Protein AF-A0A9E2GJM7-F1 (afdb_monomer)

Foldseek 3Di:
DVVVVVVVVCVVVVVVPDDDAAEAEPCVPPPPVVVVVVVCVVVVHQYAYPVDCVSCPVVVVVVCVVVVVVVVVPPDPPDDPPDPPDDD

Mean predicted aligned error: 11.93 Å

Solvent-accessible surface area (backbone atoms only — not comparable to full-atom values): 5709 Å² total; per-residue (Å²): 115,70,67,63,54,51,52,51,51,37,52,76,68,71,50,71,88,51,95,79,83,49,68,45,71,52,45,83,78,48,84,58,58,68,60,50,52,53,49,24,63,76,64,68,30,47,66,24,25,90,90,39,74,87,41,42,59,71,53,49,58,52,48,48,58,57,51,59,64,58,60,77,78,75,78,87,80,86,85,85,81,88,82,84,88,83,81,134

Secondary structure (DSSP, 8-state):
-HHHHHHHHHHHTT-TTS---EEEE-GGG---HHHHHHHHHHHTEEEE-TT-GGG-HHHHHHHHHHHHTTGGGS-SSSSSSSSSS---

Structure (mmCIF, N/CA/C/O backbone):
data_AF-A0A9E2GJM7-F1
#
_entry.id   AF-A0A9E2GJM7-F1
#
loop_
_atom_site.group_PDB
_atom_site.id
_atom_site.type_symbol
_atom_site.label_atom_id
_atom_site.label_alt_id
_atom_site.label_comp_id
_atom_site.label_asym_id
_atom_site.label_entity_id
_atom_site.label_seq_id
_atom_site.pdbx_PDB_ins_code
_atom_site.Cartn_x
_atom_site.Cartn_y
_atom_site.Cartn_z
_atom_site.occupancy
_atom_site.B_iso_or_equiv
_atom_site.auth_seq_id
_atom_site.auth_comp_id
_atom_site.auth_asym_id
_atom_site.auth_atom_id
_atom_site.pdbx_PDB_model_num
ATOM 1 N N . ALA A 1 1 ? 0.797 -4.806 15.514 1.00 60.16 1 ALA A N 1
ATOM 2 C CA . ALA A 1 1 ? 1.404 -3.798 16.410 1.00 60.16 1 ALA A CA 1
ATOM 3 C C . ALA A 1 1 ? 1.711 -2.485 15.682 1.00 60.16 1 ALA A C 1
ATOM 5 O O . ALA A 1 1 ? 1.179 -1.466 16.088 1.00 60.16 1 ALA A O 1
ATOM 6 N N . GLN A 1 2 ? 2.501 -2.484 14.598 1.00 69.00 2 GLN A N 1
ATOM 7 C CA . GLN A 1 2 ? 2.952 -1.232 13.964 1.00 69.00 2 GLN A CA 1
ATOM 8 C C . GLN A 1 2 ? 1.831 -0.421 13.282 1.00 69.00 2 GLN A C 1
ATOM 10 O O . GLN A 1 2 ? 1.779 0.787 13.464 1.00 69.00 2 GLN A O 1
ATOM 15 N N . ILE A 1 3 ? 0.894 -1.070 12.576 1.00 72.75 3 ILE A N 1
ATOM 16 C CA . ILE A 1 3 ? -0.224 -0.379 11.895 1.00 72.75 3 ILE A CA 1
ATOM 17 C C . ILE A 1 3 ? -1.110 0.381 12.899 1.00 72.75 3 ILE A C 1
ATOM 19 O O . ILE A 1 3 ? -1.332 1.574 12.736 1.00 72.75 3 ILE A O 1
ATOM 23 N N . ALA A 1 4 ? -1.525 -0.278 13.984 1.00 72.38 4 ALA A N 1
ATOM 24 C CA . ALA A 1 4 ? -2.376 0.329 15.011 1.00 72.38 4 ALA A CA 1
ATOM 25 C C . ALA A 1 4 ? -1.690 1.488 15.761 1.00 72.38 4 ALA A C 1
ATOM 27 O O . ALA A 1 4 ? -2.343 2.451 16.150 1.00 72.38 4 ALA A O 1
ATOM 28 N N . ALA A 1 5 ? -0.367 1.418 15.952 1.00 77.75 5 ALA A N 1
ATOM 29 C CA . ALA A 1 5 ? 0.390 2.519 16.545 1.00 77.75 5 ALA A CA 1
ATOM 30 C C . ALA A 1 5 ? 0.399 3.756 15.631 1.00 77.75 5 ALA A C 1
ATOM 32 O O . ALA A 1 5 ? 0.231 4.871 16.112 1.00 77.75 5 ALA A O 1
ATOM 33 N N . VAL A 1 6 ? 0.542 3.556 14.316 1.00 75.06 6 VAL A N 1
ATOM 34 C CA . VAL A 1 6 ? 0.484 4.643 13.327 1.00 75.06 6 VAL A CA 1
ATOM 35 C C . VAL A 1 6 ? -0.918 5.247 13.264 1.00 75.06 6 VAL A C 1
ATOM 37 O O . VAL A 1 6 ? -1.048 6.464 13.296 1.00 75.06 6 VAL A O 1
ATOM 40 N N . GLU A 1 7 ? -1.964 4.420 13.238 1.00 76.69 7 GLU A N 1
ATOM 41 C CA . GLU A 1 7 ? -3.355 4.895 13.241 1.00 76.69 7 GLU A CA 1
ATOM 42 C C . GLU A 1 7 ? -3.671 5.732 14.487 1.00 76.69 7 GLU A C 1
ATOM 44 O O . GLU A 1 7 ? -4.304 6.779 14.375 1.00 76.69 7 GLU A O 1
ATOM 49 N N . LYS A 1 8 ? -3.159 5.336 15.659 1.00 76.62 8 LYS A N 1
ATOM 50 C CA . LYS A 1 8 ? -3.299 6.115 16.895 1.00 76.62 8 LYS A CA 1
ATOM 51 C C . LYS A 1 8 ? -2.610 7.482 16.807 1.00 76.62 8 LYS A C 1
ATOM 53 O O . LYS A 1 8 ? -3.204 8.478 17.195 1.00 76.62 8 LYS A O 1
ATOM 58 N N . ILE A 1 9 ? -1.394 7.547 16.264 1.00 77.94 9 ILE A N 1
ATOM 59 C CA . ILE A 1 9 ? -0.672 8.820 16.089 1.00 77.94 9 ILE A CA 1
ATOM 60 C C . ILE A 1 9 ? -1.406 9.723 15.089 1.00 77.94 9 ILE A C 1
ATOM 62 O O . ILE A 1 9 ? -1.561 10.915 15.327 1.00 77.94 9 ILE A O 1
ATOM 66 N N . LEU A 1 10 ? -1.898 9.165 13.979 1.00 73.06 10 LEU A N 1
ATOM 67 C CA . LEU A 1 10 ? -2.688 9.920 13.001 1.00 73.06 10 LEU A CA 1
ATOM 68 C C . LEU A 1 10 ? -3.995 10.456 13.607 1.00 73.06 10 LEU A C 1
ATOM 70 O O . LEU A 1 10 ? -4.423 11.551 13.243 1.00 73.06 10 LEU A O 1
ATOM 74 N N . ALA A 1 11 ? -4.592 9.713 14.545 1.00 73.31 11 ALA A N 1
ATOM 75 C CA . ALA A 1 11 ? -5.745 10.152 15.322 1.00 73.31 11 ALA A CA 1
ATOM 76 C C . ALA A 1 11 ? -5.423 11.304 16.276 1.00 73.31 11 ALA A C 1
ATOM 78 O O . ALA A 1 11 ? -6.156 12.287 16.317 1.00 73.31 11 ALA A O 1
ATOM 79 N N . GLU A 1 12 ? -4.307 11.211 16.996 1.00 79.25 12 GLU A N 1
ATOM 80 C CA . GLU A 1 12 ? -3.830 12.269 17.894 1.00 79.25 12 GLU A CA 1
ATOM 81 C C . GLU A 1 12 ? -3.479 13.568 17.145 1.00 79.25 12 GLU A C 1
ATOM 83 O O . GLU A 1 12 ? -3.580 14.651 17.715 1.00 79.25 12 GLU A O 1
ATOM 88 N N . LEU A 1 13 ? -3.104 13.475 15.865 1.00 78.06 13 LEU A N 1
ATOM 89 C CA . LEU A 1 13 ? -2.776 14.616 15.001 1.00 78.06 13 LEU A CA 1
ATOM 90 C C . LEU A 1 13 ? -3.983 15.209 14.244 1.00 78.06 13 LEU A C 1
ATOM 92 O O . LEU A 1 13 ? -3.786 16.097 13.415 1.00 78.06 13 LEU A O 1
ATOM 96 N N . ASP A 1 14 ? -5.206 14.721 14.485 1.00 68.31 14 ASP A N 1
ATOM 97 C CA . ASP A 1 14 ? -6.443 15.120 13.782 1.00 68.31 14 ASP A CA 1
ATOM 98 C C . ASP A 1 14 ? -6.361 14.985 12.243 1.00 68.31 14 ASP A C 1
ATOM 100 O O . ASP A 1 14 ? -6.949 15.734 11.463 1.00 68.31 14 ASP A O 1
ATOM 104 N N . LEU A 1 15 ? -5.593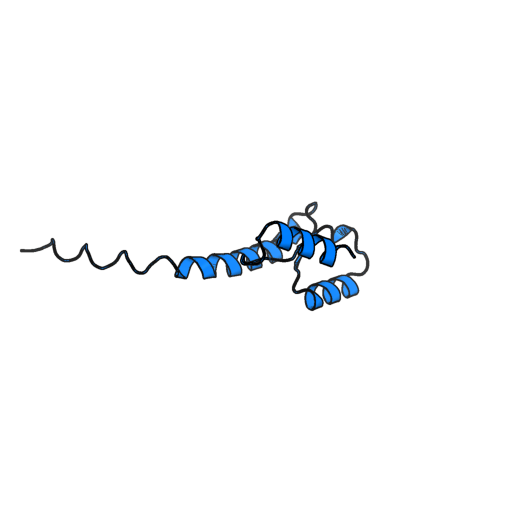 13.998 11.765 1.00 72.38 15 LEU A N 1
ATOM 105 C CA . LEU A 1 15 ? -5.401 13.731 10.332 1.00 72.38 15 LEU A CA 1
ATOM 106 C C . LEU A 1 15 ? -6.366 12.672 9.782 1.00 72.38 15 LEU A C 1
ATOM 108 O O . LEU A 1 15 ? -6.293 12.337 8.600 1.00 72.38 15 LEU A O 1
ATOM 112 N N . ILE A 1 16 ? -7.283 12.164 10.613 1.00 68.75 16 ILE A N 1
ATOM 113 C CA . ILE A 1 16 ? -8.208 11.071 10.267 1.00 68.75 16 ILE A CA 1
ATOM 114 C C . ILE A 1 16 ? -9.127 11.440 9.094 1.00 68.75 16 ILE A C 1
ATOM 116 O O . ILE A 1 16 ? -9.478 10.577 8.296 1.00 68.75 16 ILE A O 1
ATOM 120 N N . GLY A 1 17 ? -9.505 12.714 8.957 1.00 68.75 17 GLY A N 1
ATOM 121 C CA . GLY A 1 17 ? -10.429 13.167 7.911 1.00 68.75 17 GLY A CA 1
ATOM 122 C C . GLY A 1 17 ? -9.810 13.322 6.520 1.00 68.75 17 GLY A C 1
ATOM 123 O O . GLY A 1 17 ? -10.515 13.699 5.584 1.00 68.75 17 GLY A O 1
ATOM 124 N N . LYS A 1 18 ? -8.501 13.087 6.362 1.00 78.50 18 LY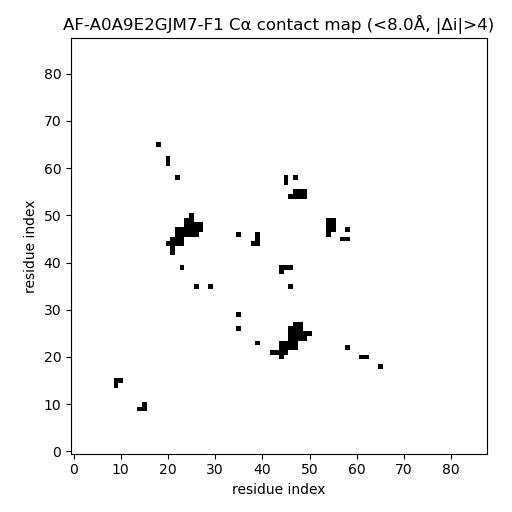S A N 1
ATOM 125 C CA . LYS A 1 18 ? -7.818 13.282 5.080 1.00 78.50 18 LYS A CA 1
ATOM 126 C C . LYS A 1 18 ? -7.831 11.998 4.250 1.00 78.50 18 LYS A C 1
ATOM 128 O O . LYS A 1 18 ? -7.677 10.913 4.812 1.00 78.50 18 LYS A O 1
ATOM 133 N N . PRO A 1 19 ? -7.942 12.095 2.915 1.00 78.75 19 PRO A N 1
ATOM 134 C CA . PRO A 1 19 ? -7.646 10.961 2.048 1.00 78.75 19 PRO A CA 1
ATOM 135 C C . PRO A 1 19 ? -6.242 10.442 2.348 1.00 78.75 19 PRO A C 1
ATOM 137 O O . PRO A 1 19 ? -5.261 11.185 2.280 1.00 78.75 19 PRO A O 1
ATOM 140 N N . THR A 1 20 ? -6.148 9.166 2.702 1.00 84.94 20 THR A N 1
ATOM 141 C CA . THR A 1 20 ? -4.878 8.513 3.008 1.00 84.94 20 THR A CA 1
ATOM 142 C C . THR A 1 20 ? -4.647 7.365 2.045 1.00 84.94 20 THR A C 1
ATOM 144 O O . THR A 1 20 ? -5.549 6.587 1.741 1.00 84.94 20 THR A O 1
ATOM 147 N N . LEU A 1 21 ? -3.409 7.256 1.571 1.00 87.81 21 LEU A N 1
ATOM 148 C CA . LEU A 1 21 ? -2.950 6.138 0.763 1.00 87.81 21 LEU A CA 1
ATOM 149 C C . LEU A 1 21 ? -1.944 5.333 1.579 1.00 87.81 21 LEU A C 1
ATOM 151 O O . LEU A 1 21 ? -0.898 5.844 1.982 1.00 87.81 21 LEU A O 1
ATOM 155 N N . ARG A 1 22 ? -2.266 4.067 1.844 1.00 90.38 22 ARG A N 1
ATOM 156 C CA . ARG A 1 22 ? -1.400 3.184 2.623 1.00 90.38 22 ARG A CA 1
ATOM 157 C C . ARG A 1 22 ? -0.314 2.591 1.732 1.00 90.38 22 ARG A C 1
ATOM 159 O O . ARG A 1 22 ? -0.606 1.986 0.703 1.00 90.38 22 ARG A O 1
ATOM 166 N N . VAL A 1 23 ? 0.938 2.724 2.162 1.00 92.62 23 VAL A N 1
ATOM 167 C CA . VAL A 1 23 ? 2.103 2.238 1.416 1.00 92.62 23 VAL A CA 1
ATOM 168 C C . VAL A 1 23 ? 2.955 1.335 2.299 1.00 92.62 23 VAL A C 1
ATOM 170 O O . VAL A 1 23 ? 3.422 1.742 3.364 1.00 92.62 23 VAL A O 1
ATOM 173 N N . PHE A 1 24 ? 3.182 0.106 1.848 1.00 93.12 24 PHE A N 1
ATOM 174 C CA . PHE A 1 24 ? 4.156 -0.806 2.433 1.00 93.12 24 PHE A CA 1
ATOM 175 C C . PHE A 1 24 ? 5.504 -0.593 1.762 1.00 93.12 24 PHE A C 1
ATOM 177 O O . PHE A 1 24 ? 5.845 -1.223 0.766 1.00 93.12 24 PHE A O 1
ATOM 184 N N . ASN A 1 25 ? 6.265 0.338 2.325 1.00 92.06 25 ASN A N 1
ATOM 185 C CA . ASN A 1 25 ? 7.629 0.592 1.897 1.00 92.06 25 ASN A CA 1
ATOM 186 C C . ASN A 1 25 ? 8.563 -0.547 2.353 1.00 92.06 25 ASN A C 1
ATOM 188 O O . ASN A 1 25 ? 8.382 -1.098 3.442 1.00 92.06 25 ASN A O 1
ATOM 192 N N . LYS A 1 26 ? 9.621 -0.789 1.574 1.00 92.94 26 LYS A N 1
ATOM 193 C CA . LYS A 1 26 ? 10.669 -1.810 1.750 1.00 92.94 26 LYS A CA 1
ATOM 194 C C . LYS A 1 26 ? 10.280 -3.210 1.274 1.00 92.94 26 LYS A C 1
ATOM 196 O O . LYS A 1 26 ? 10.646 -4.208 1.901 1.00 92.94 26 LYS A O 1
ATOM 201 N N . GLU A 1 27 ? 9.537 -3.309 0.174 1.00 92.31 27 GLU A N 1
ATOM 202 C CA . GLU A 1 27 ? 9.179 -4.615 -0.396 1.00 92.31 27 GLU A CA 1
ATOM 203 C C . GLU A 1 27 ? 10.385 -5.471 -0.821 1.00 92.31 27 GLU A C 1
ATOM 205 O O . GLU A 1 27 ? 10.266 -6.693 -0.938 1.00 92.31 27 GLU A O 1
ATOM 210 N N . ASP A 1 28 ? 11.546 -4.845 -1.035 1.00 91.88 28 ASP A N 1
ATOM 211 C CA . ASP A 1 28 ? 12.826 -5.487 -1.346 1.00 91.88 28 ASP A CA 1
ATOM 212 C C . ASP A 1 28 ? 13.263 -6.464 -0.248 1.00 91.88 28 ASP A C 1
ATOM 214 O O . ASP A 1 28 ? 13.929 -7.461 -0.516 1.00 91.88 28 ASP A O 1
ATOM 218 N N . ARG A 1 29 ? 12.829 -6.225 0.994 1.00 92.44 29 ARG A N 1
ATOM 219 C CA . ARG A 1 29 ? 13.1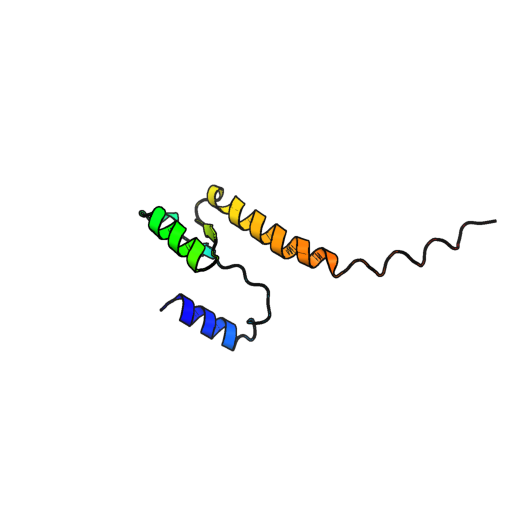60 -7.071 2.149 1.00 92.44 29 ARG A CA 1
ATOM 22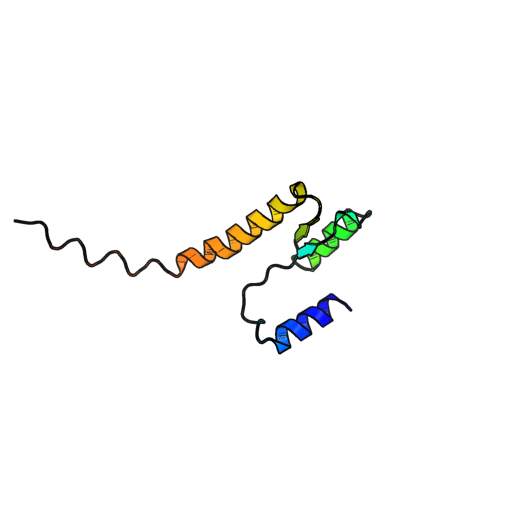0 C C . ARG A 1 29 ? 12.199 -8.235 2.342 1.00 92.44 29 ARG A C 1
ATOM 222 O O . ARG A 1 29 ? 12.404 -9.048 3.241 1.00 92.44 29 ARG A O 1
ATOM 229 N N . VAL A 1 30 ? 11.149 -8.318 1.528 1.00 91.00 30 VAL A N 1
ATOM 230 C CA . VAL A 1 30 ? 10.130 -9.361 1.625 1.00 91.00 30 VAL A CA 1
ATOM 231 C C . VAL A 1 30 ? 10.357 -10.378 0.514 1.00 91.00 30 VAL A C 1
ATOM 233 O O . VAL A 1 30 ? 10.086 -10.114 -0.658 1.00 91.00 30 VAL A O 1
ATOM 236 N N . GLN A 1 31 ? 10.862 -11.549 0.902 1.00 92.38 31 GLN A N 1
ATOM 237 C CA . GLN A 1 31 ? 11.114 -12.659 -0.021 1.00 92.38 31 GLN A CA 1
ATOM 238 C C . GLN A 1 31 ? 9.809 -13.318 -0.488 1.00 92.38 31 GLN A C 1
ATOM 240 O O . GLN A 1 31 ? 9.668 -13.641 -1.664 1.00 92.38 31 GLN A O 1
ATOM 245 N N . ASP A 1 32 ? 8.830 -13.471 0.409 1.00 94.69 32 ASP A N 1
ATOM 246 C CA . ASP A 1 32 ? 7.527 -14.047 0.074 1.00 94.69 32 ASP A CA 1
ATOM 247 C C . ASP A 1 32 ? 6.605 -12.999 -0.570 1.00 94.69 32 ASP A C 1
ATOM 249 O O . ASP A 1 32 ? 5.874 -12.254 0.096 1.00 94.69 32 ASP A O 1
ATOM 253 N N . LYS A 1 33 ? 6.642 -12.945 -1.903 1.00 91.62 33 LYS A N 1
ATOM 254 C CA . LYS A 1 33 ? 5.814 -12.027 -2.694 1.00 91.62 33 LYS A CA 1
ATOM 255 C C . LYS A 1 33 ? 4.326 -12.389 -2.668 1.00 91.62 33 LYS A C 1
ATOM 257 O O . LYS A 1 33 ? 3.492 -11.496 -2.810 1.00 91.62 33 LYS A O 1
ATOM 262 N N . ALA A 1 34 ? 3.970 -13.655 -2.440 1.00 93.69 34 ALA A N 1
ATOM 263 C CA . ALA A 1 34 ? 2.573 -14.073 -2.343 1.00 93.69 34 ALA A CA 1
ATOM 264 C C . ALA A 1 34 ? 1.946 -13.580 -1.032 1.00 93.69 34 ALA A C 1
ATOM 266 O O . ALA A 1 34 ? 0.841 -13.030 -1.030 1.00 93.69 34 ALA A O 1
ATOM 267 N N . LEU A 1 35 ? 2.676 -13.702 0.078 1.00 93.25 35 LEU A N 1
ATOM 268 C CA . LEU A 1 35 ? 2.285 -13.115 1.355 1.00 93.25 35 LEU A CA 1
ATOM 269 C C . LEU A 1 35 ? 2.152 -11.593 1.248 1.00 93.25 35 LEU A C 1
ATOM 271 O O . LEU A 1 35 ? 1.141 -11.043 1.686 1.00 93.25 35 LEU A O 1
ATOM 275 N N . LEU A 1 36 ? 3.129 -10.919 0.634 1.00 92.31 36 LEU A N 1
ATOM 276 C CA . LEU A 1 36 ? 3.084 -9.470 0.432 1.00 92.31 36 LEU A CA 1
ATOM 277 C C . LEU A 1 36 ? 1.837 -9.045 -0.355 1.00 92.31 36 LEU A C 1
ATOM 279 O O . LEU A 1 36 ? 1.119 -8.148 0.081 1.00 92.31 36 LEU A O 1
ATOM 283 N N . ALA A 1 37 ? 1.523 -9.734 -1.455 1.00 91.19 37 ALA A N 1
ATOM 284 C CA . ALA A 1 37 ? 0.331 -9.457 -2.253 1.00 91.19 37 ALA A CA 1
ATOM 285 C C . ALA A 1 37 ? -0.970 -9.652 -1.451 1.00 91.19 37 ALA A C 1
ATOM 287 O O . ALA A 1 37 ? -1.888 -8.833 -1.543 1.00 91.19 37 ALA A O 1
ATOM 288 N N . ASN A 1 38 ? -1.048 -10.698 -0.623 1.00 93.81 38 ASN A N 1
ATOM 289 C CA . ASN A 1 38 ? -2.194 -10.927 0.261 1.00 93.81 38 ASN A CA 1
ATOM 290 C C . ASN A 1 38 ? -2.340 -9.821 1.317 1.00 93.81 38 ASN A C 1
ATOM 292 O O . ASN A 1 38 ? -3.455 -9.372 1.588 1.00 93.81 38 ASN A O 1
ATOM 296 N N . LEU A 1 39 ? -1.229 -9.347 1.887 1.00 91.00 39 LEU A N 1
ATOM 297 C CA . LEU A 1 39 ? -1.228 -8.230 2.832 1.00 91.00 39 LEU A CA 1
ATOM 298 C C . LEU A 1 39 ? -1.665 -6.926 2.153 1.00 91.00 39 LEU A C 1
ATOM 300 O O . LEU A 1 39 ? -2.534 -6.237 2.681 1.00 91.00 39 LEU A O 1
ATOM 304 N N . CYS A 1 40 ? -1.130 -6.613 0.973 1.00 92.06 40 CYS A N 1
ATOM 305 C CA . CYS A 1 40 ? -1.531 -5.446 0.185 1.00 92.06 40 CYS A CA 1
ATOM 306 C C . CYS A 1 40 ? -3.033 -5.431 -0.097 1.00 92.06 40 CYS A C 1
ATOM 308 O O . CYS A 1 40 ? -3.687 -4.418 0.131 1.00 92.06 40 CYS A O 1
ATOM 310 N N . ARG A 1 41 ? -3.605 -6.571 -0.505 1.00 90.88 41 ARG A N 1
ATOM 311 C CA . ARG A 1 41 ? -5.055 -6.702 -0.719 1.00 90.88 41 ARG A CA 1
ATOM 312 C C . ARG A 1 41 ? -5.850 -6.498 0.566 1.00 90.88 41 ARG A C 1
ATOM 314 O O . ARG A 1 41 ? -6.829 -5.766 0.564 1.00 90.88 41 ARG A O 1
ATOM 321 N N . AR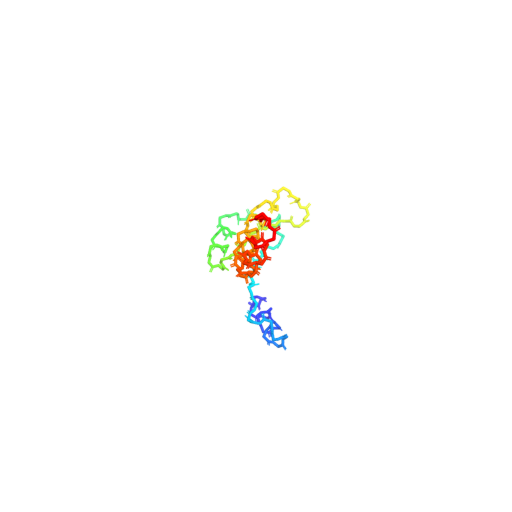G A 1 42 ? -5.424 -7.123 1.667 1.00 90.94 42 ARG A N 1
ATOM 322 C CA . ARG A 1 42 ? -6.125 -7.052 2.958 1.00 90.94 42 ARG A CA 1
ATOM 323 C C . ARG A 1 42 ? -6.151 -5.644 3.552 1.00 90.94 42 ARG A C 1
ATOM 325 O O . ARG A 1 42 ? -7.116 -5.292 4.218 1.00 90.94 42 ARG A O 1
ATOM 332 N N . PHE A 1 43 ? -5.074 -4.887 3.376 1.00 87.75 43 PHE A N 1
ATOM 333 C CA . PHE A 1 43 ? -4.913 -3.558 3.966 1.00 87.75 43 PHE A CA 1
ATOM 334 C C . PHE A 1 43 ? -5.139 -2.414 2.974 1.00 87.75 43 PHE A C 1
ATOM 336 O O . PHE A 1 43 ? -4.889 -1.270 3.354 1.00 87.75 43 PHE A O 1
ATOM 343 N N . GLU A 1 44 ? -5.565 -2.727 1.745 1.00 89.50 44 GLU A N 1
ATOM 344 C CA . GLU A 1 44 ? -5.712 -1.785 0.627 1.00 89.50 44 GLU A CA 1
ATOM 345 C C . GLU A 1 44 ? -4.457 -0.918 0.431 1.00 89.50 44 GLU A C 1
ATOM 347 O O . GLU A 1 44 ? -4.514 0.300 0.274 1.00 89.50 44 GLU A O 1
ATOM 352 N N . ALA A 1 45 ? -3.294 -1.571 0.491 1.00 92.00 45 ALA A N 1
ATOM 353 C CA . ALA A 1 45 ? -1.988 -0.931 0.480 1.00 92.00 45 ALA A CA 1
ATOM 354 C C . ALA A 1 45 ? -1.224 -1.197 -0.820 1.00 92.00 45 ALA A C 1
ATOM 356 O O . ALA A 1 45 ? -1.321 -2.277 -1.404 1.00 92.00 45 ALA A O 1
ATOM 357 N N . VAL A 1 46 ? -0.388 -0.240 -1.218 1.00 93.38 46 VAL A N 1
ATOM 358 C CA . VAL A 1 46 ? 0.576 -0.396 -2.317 1.00 93.38 46 VAL A CA 1
ATOM 359 C C . VAL A 1 46 ? 1.933 -0.783 -1.731 1.00 93.38 46 VAL A C 1
ATOM 361 O O . VAL A 1 46 ? 2.425 -0.102 -0.834 1.00 93.38 46 VAL A O 1
ATOM 364 N N . ALA A 1 47 ? 2.535 -1.878 -2.194 1.00 94.12 47 ALA A N 1
ATOM 365 C CA . ALA A 1 47 ? 3.912 -2.219 -1.836 1.00 94.12 47 ALA A CA 1
ATOM 366 C C . ALA A 1 47 ? 4.886 -1.536 -2.797 1.00 94.12 47 ALA A C 1
ATOM 368 O O . ALA A 1 47 ? 4.637 -1.516 -3.998 1.00 94.12 47 ALA A O 1
ATOM 369 N N . ILE A 1 48 ? 5.945 -0.945 -2.243 1.00 95.31 48 ILE A N 1
ATOM 370 C CA . ILE A 1 48 ? 7.026 -0.305 -2.998 1.00 95.31 48 ILE A CA 1
ATOM 371 C C . ILE A 1 48 ? 8.358 -0.498 -2.273 1.00 95.31 48 ILE A C 1
ATOM 373 O O . ILE A 1 48 ? 8.416 -0.758 -1.065 1.00 95.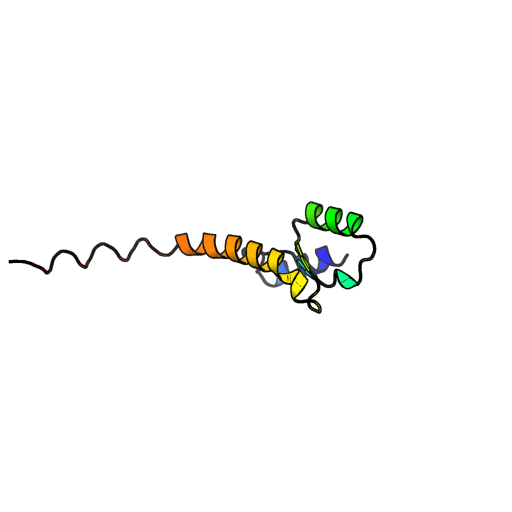31 48 ILE A O 1
ATOM 377 N N . SER A 1 49 ? 9.453 -0.308 -2.994 1.00 95.38 49 SER A N 1
ATOM 378 C CA . SER A 1 49 ? 10.788 -0.132 -2.440 1.00 95.38 49 SER A CA 1
ATOM 379 C C . SER A 1 49 ? 11.242 1.292 -2.728 1.00 95.38 49 SER A C 1
ATOM 381 O O . SER A 1 49 ? 11.520 1.647 -3.866 1.00 95.38 49 SER A O 1
ATOM 383 N N . ALA A 1 50 ? 11.379 2.124 -1.694 1.00 92.12 50 ALA A N 1
ATOM 384 C CA . ALA A 1 50 ? 11.895 3.484 -1.872 1.00 92.12 50 ALA A CA 1
ATOM 385 C C . ALA A 1 50 ? 13.351 3.520 -2.384 1.00 92.12 50 ALA A C 1
ATOM 387 O O . ALA A 1 50 ? 13.832 4.578 -2.778 1.00 92.12 50 ALA A O 1
ATOM 388 N N . LEU A 1 51 ? 14.055 2.382 -2.350 1.00 93.31 51 LEU A N 1
ATOM 389 C CA . LEU A 1 51 ? 15.400 2.225 -2.904 1.00 93.31 51 LEU A CA 1
ATOM 390 C C . LEU A 1 51 ? 15.388 1.851 -4.391 1.00 93.31 51 LEU A C 1
ATOM 392 O O . LEU A 1 51 ? 16.421 1.974 -5.042 1.00 93.31 51 LEU A O 1
ATOM 396 N N . ASP A 1 52 ? 14.247 1.400 -4.913 1.00 93.06 52 ASP A N 1
ATOM 397 C CA . ASP A 1 52 ? 14.081 1.011 -6.307 1.00 93.06 52 ASP A CA 1
ATOM 398 C C . ASP A 1 52 ? 12.940 1.813 -6.957 1.00 93.06 52 ASP A C 1
ATOM 400 O O . ASP A 1 52 ? 11.761 1.461 -6.816 1.00 93.06 52 ASP A O 1
ATOM 404 N N . PRO A 1 53 ? 13.270 2.884 -7.704 1.00 91.50 53 PRO A N 1
ATOM 405 C CA . PRO A 1 53 ? 12.293 3.709 -8.404 1.00 91.50 53 PRO A CA 1
ATOM 406 C C . PRO A 1 53 ? 11.387 2.931 -9.364 1.00 91.50 53 PRO A C 1
ATOM 408 O O . PRO A 1 53 ? 10.272 3.378 -9.629 1.00 91.50 53 PRO A O 1
ATOM 411 N N . ALA A 1 54 ? 11.818 1.764 -9.857 1.00 93.38 54 ALA A N 1
ATOM 412 C CA . ALA A 1 54 ? 11.006 0.930 -10.741 1.00 93.38 54 ALA A CA 1
ATOM 413 C C . ALA A 1 54 ? 9.743 0.386 -10.051 1.00 93.38 54 ALA A C 1
ATOM 415 O O . ALA A 1 54 ? 8.793 -0.002 -10.725 1.00 93.38 54 ALA A O 1
ATOM 416 N N . THR A 1 55 ? 9.705 0.399 -8.715 1.00 92.44 55 THR A N 1
ATOM 417 C CA . THR A 1 55 ? 8.544 -0.028 -7.920 1.00 92.44 55 THR A CA 1
ATOM 418 C C . THR A 1 55 ? 7.523 1.088 -7.677 1.00 92.44 55 THR A C 1
ATOM 420 O O . THR A 1 55 ? 6.437 0.827 -7.173 1.00 92.44 55 THR A O 1
ATOM 423 N N . LEU A 1 56 ? 7.835 2.339 -8.035 1.00 92.25 56 LEU A N 1
ATOM 424 C CA . LEU A 1 56 ? 6.972 3.501 -7.795 1.00 92.25 56 LEU A CA 1
ATOM 425 C C . LEU A 1 56 ? 5.7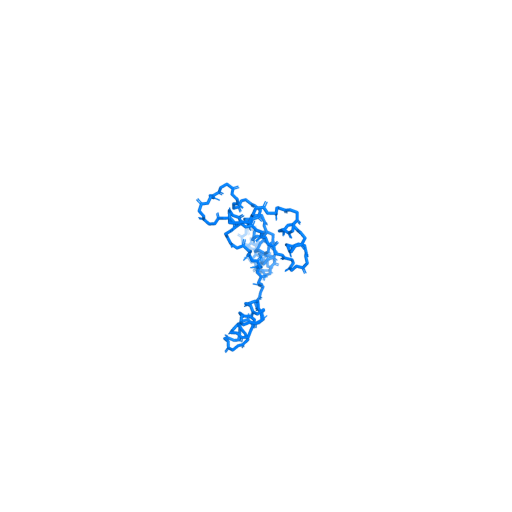74 3.685 -8.750 1.00 92.25 56 LEU A C 1
ATOM 427 O O . LEU A 1 56 ? 4.815 4.320 -8.308 1.00 92.25 56 LEU A O 1
ATOM 431 N N . PRO A 1 57 ? 5.740 3.178 -10.003 1.00 93.50 57 PRO A N 1
ATOM 432 C CA . PRO A 1 57 ? 4.615 3.440 -10.907 1.00 93.50 57 PRO A CA 1
ATOM 433 C C . PRO A 1 57 ? 3.220 3.117 -10.328 1.00 93.50 57 PRO A C 1
ATOM 435 O O . PRO A 1 57 ? 2.351 3.985 -10.403 1.00 93.50 57 PRO A O 1
ATOM 438 N N . PRO A 1 58 ? 2.991 1.980 -9.633 1.00 89.00 58 PRO A N 1
ATOM 439 C CA . PRO A 1 58 ? 1.691 1.689 -9.016 1.00 89.00 58 PRO A CA 1
ATOM 440 C C . PRO A 1 58 ? 1.279 2.686 -7.923 1.00 89.00 58 PRO A C 1
ATOM 442 O O . PRO A 1 58 ? 0.091 2.923 -7.696 1.00 89.00 58 PRO A O 1
ATOM 445 N N . LEU A 1 59 ? 2.252 3.274 -7.219 1.00 91.81 59 LEU A N 1
ATOM 446 C CA . LEU A 1 59 ? 2.001 4.327 -6.235 1.00 91.81 59 LEU A CA 1
ATOM 447 C C . LEU A 1 59 ? 1.568 5.623 -6.932 1.00 91.81 59 LEU A C 1
ATOM 449 O O . LEU A 1 59 ? 0.625 6.268 -6.474 1.00 91.81 59 LEU A O 1
ATOM 453 N N . MET A 1 60 ? 2.223 5.975 -8.040 1.00 90.50 60 MET A N 1
ATOM 454 C CA . MET A 1 60 ? 1.906 7.172 -8.821 1.00 90.50 60 MET A CA 1
ATOM 455 C C . MET A 1 60 ? 0.501 7.103 -9.418 1.00 90.50 60 MET A C 1
ATOM 457 O O . MET A 1 60 ? -0.281 8.022 -9.201 1.00 90.50 60 MET A O 1
ATOM 461 N N . GLU A 1 61 ? 0.131 5.988 -10.051 1.00 89.50 61 GLU A N 1
ATOM 462 C CA . GLU A 1 61 ? -1.221 5.788 -10.597 1.00 89.50 61 GLU A CA 1
ATOM 463 C C . GLU A 1 61 ? -2.304 5.963 -9.523 1.00 89.50 61 GLU A C 1
ATOM 465 O O . GLU A 1 61 ? -3.348 6.580 -9.747 1.00 89.50 61 GLU A O 1
ATOM 470 N N . ARG A 1 62 ? -2.055 5.448 -8.313 1.00 88.62 62 ARG A N 1
ATOM 471 C CA . ARG A 1 62 ? -3.014 5.540 -7.209 1.00 88.62 62 ARG A CA 1
ATOM 472 C C . ARG A 1 62 ? -3.103 6.952 -6.634 1.00 88.62 62 ARG A C 1
ATOM 474 O O . ARG A 1 62 ? -4.195 7.377 -6.259 1.00 88.62 62 ARG A O 1
ATOM 481 N N . LEU A 1 63 ? -1.984 7.675 -6.580 1.00 88.81 63 LEU A N 1
ATOM 482 C CA . LEU A 1 63 ? -1.952 9.090 -6.208 1.00 88.81 63 LEU A CA 1
ATOM 483 C C . LEU A 1 63 ? -2.685 9.952 -7.237 1.00 88.81 63 LEU A C 1
ATOM 485 O O . LEU A 1 63 ? -3.500 10.782 -6.844 1.00 88.81 63 LEU A O 1
ATOM 489 N N . GLU A 1 64 ? -2.449 9.732 -8.530 1.0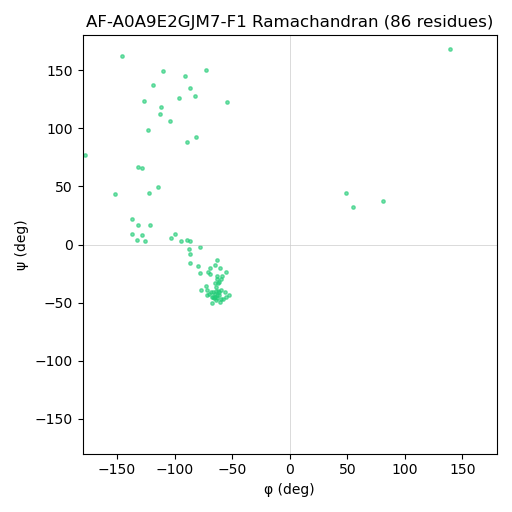0 87.19 64 GLU A N 1
ATOM 490 C CA . GLU A 1 64 ? -3.132 10.434 -9.620 1.00 87.19 64 GLU A CA 1
ATOM 491 C C . GLU A 1 64 ? -4.637 10.174 -9.602 1.00 87.19 64 GLU A C 1
ATOM 493 O O . GLU A 1 64 ? -5.411 11.119 -9.691 1.00 87.19 64 GLU A O 1
ATOM 498 N N . ALA A 1 65 ? -5.079 8.931 -9.395 1.00 85.81 65 ALA A N 1
ATOM 499 C CA . ALA A 1 65 ? -6.503 8.625 -9.257 1.00 85.81 65 ALA A CA 1
ATOM 500 C C . ALA A 1 65 ? -7.131 9.323 -8.037 1.00 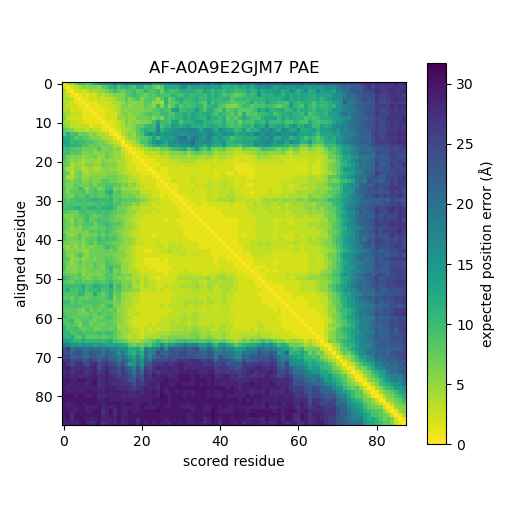85.81 65 ALA A C 1
ATOM 502 O O . ALA A 1 65 ? -8.254 9.832 -8.105 1.00 85.81 65 ALA A O 1
ATOM 503 N N . MET A 1 66 ? -6.398 9.373 -6.920 1.00 84.94 66 MET A N 1
ATOM 504 C CA . MET A 1 66 ? -6.862 10.016 -5.696 1.00 84.94 66 MET A CA 1
ATOM 505 C C . MET A 1 66 ? -6.965 11.534 -5.885 1.00 84.94 66 MET A C 1
ATOM 507 O O . MET A 1 66 ? -8.019 12.093 -5.615 1.00 84.94 66 MET A O 1
ATOM 511 N N . ILE A 1 67 ? -5.917 12.186 -6.405 1.00 82.06 67 ILE A N 1
ATOM 512 C CA . ILE A 1 67 ? -5.809 13.648 -6.581 1.00 82.06 67 ILE A CA 1
ATOM 513 C C . ILE A 1 67 ? -6.602 14.156 -7.791 1.00 82.06 67 ILE A C 1
ATOM 515 O O . ILE A 1 67 ? -7.256 15.190 -7.699 1.00 82.06 67 ILE A O 1
ATOM 519 N N . GLY A 1 68 ? -6.603 13.433 -8.908 1.00 70.44 68 GLY A N 1
ATOM 520 C CA . GLY A 1 68 ? -7.380 13.770 -10.104 1.00 70.44 68 GLY A CA 1
ATOM 521 C C . GLY A 1 68 ? -8.883 13.825 -9.824 1.00 70.44 68 GLY A C 1
ATOM 522 O O . GLY A 1 68 ? -9.586 14.663 -10.381 1.00 70.44 68 GLY A O 1
ATOM 523 N N . SER A 1 69 ? -9.359 13.031 -8.860 1.00 57.62 69 SER A N 1
ATOM 524 C CA . SER A 1 69 ? -10.731 13.113 -8.345 1.00 57.62 69 SER A CA 1
ATOM 525 C C . SER A 1 69 ? -10.993 14.370 -7.492 1.00 57.62 69 SER A C 1
ATOM 527 O O . SER A 1 69 ? -12.133 14.823 -7.413 1.00 57.62 69 SER A O 1
ATOM 529 N N . TYR A 1 70 ? -9.961 14.981 -6.890 1.00 53.72 70 TYR A N 1
ATOM 530 C CA . TYR A 1 70 ? -10.061 16.262 -6.167 1.00 53.72 70 TYR A CA 1
ATOM 531 C C . TYR A 1 70 ? -10.068 17.488 -7.094 1.00 53.72 70 TYR A C 1
ATOM 533 O O . TYR A 1 70 ? -10.518 18.554 -6.678 1.00 53.72 70 TYR A O 1
ATOM 541 N N . GLY A 1 71 ? -9.625 17.352 -8.349 1.00 50.94 71 GLY A N 1
ATOM 542 C CA . GLY A 1 71 ? -9.652 18.432 -9.344 1.00 50.94 71 GLY A CA 1
ATOM 543 C C . GLY A 1 71 ? -11.061 18.824 -9.808 1.00 50.94 71 GLY A C 1
ATOM 544 O O . GLY A 1 71 ? -11.264 19.944 -10.263 1.00 50.94 71 GLY A O 1
ATOM 545 N N . ASN A 1 72 ? -12.058 17.951 -9.626 1.00 52.34 72 ASN A N 1
ATOM 546 C CA . ASN A 1 72 ? -13.440 18.208 -10.049 1.00 52.34 72 ASN A CA 1
ATOM 547 C C . ASN A 1 72 ? -14.283 18.971 -9.003 1.00 52.34 72 ASN A C 1
ATOM 549 O O . ASN A 1 72 ? -15.472 19.193 -9.212 1.00 52.34 72 ASN A O 1
ATOM 553 N N . TYR A 1 73 ? -13.683 19.368 -7.874 1.00 48.75 73 TYR A N 1
ATOM 554 C CA . TYR A 1 73 ? -14.330 20.150 -6.808 1.00 48.75 73 TYR A CA 1
ATOM 555 C C . TYR A 1 73 ? -14.000 21.656 -6.860 1.00 48.75 73 TYR A C 1
ATOM 557 O O . TYR A 1 73 ? -14.337 22.389 -5.930 1.00 48.75 73 TYR A O 1
ATOM 565 N N . GLY A 1 74 ? -13.346 22.127 -7.930 1.00 54.09 74 GLY A N 1
ATOM 566 C CA . GLY A 1 74 ? -12.847 23.502 -8.043 1.00 54.09 74 GLY A CA 1
ATOM 567 C C . GLY A 1 74 ? -13.143 24.245 -9.348 1.00 54.09 74 GLY A C 1
ATOM 568 O O . GLY A 1 74 ? -12.683 25.374 -9.471 1.00 54.09 74 GLY A O 1
ATOM 569 N N . ASP A 1 75 ? -13.898 23.678 -10.295 1.00 52.94 75 ASP A N 1
ATOM 570 C CA . ASP A 1 75 ? -14.145 24.326 -11.595 1.00 52.94 75 ASP A CA 1
ATOM 571 C C . ASP A 1 75 ? -15.635 24.400 -11.966 1.00 52.94 75 ASP A C 1
ATOM 573 O O . ASP A 1 75 ? -16.121 23.765 -12.898 1.00 52.94 75 ASP A O 1
ATOM 577 N N . SER A 1 76 ? -16.402 25.174 -11.191 1.00 51.03 76 SER A N 1
ATOM 578 C CA . SER A 1 76 ? -17.771 25.560 -11.566 1.00 51.03 76 SER A CA 1
ATOM 579 C C . SER A 1 76 ? -18.052 27.059 -11.414 1.00 51.03 76 SER A C 1
ATOM 581 O O . SER A 1 76 ? -19.213 27.463 -11.380 1.00 51.03 76 SER A O 1
ATOM 583 N N . THR A 1 77 ? -17.025 27.911 -11.310 1.00 50.91 77 THR A N 1
ATOM 584 C CA . THR A 1 77 ? -17.210 29.371 -11.153 1.00 50.91 77 THR A CA 1
ATOM 585 C C . THR A 1 77 ? -16.478 30.240 -12.173 1.00 50.91 77 THR A C 1
ATOM 587 O O . THR A 1 77 ? -16.639 31.459 -12.131 1.00 50.91 77 THR A O 1
ATOM 590 N N . LEU A 1 78 ? -15.782 29.666 -13.158 1.00 51.28 78 LEU A N 1
ATOM 591 C CA . LEU A 1 78 ? -15.124 30.433 -14.222 1.00 51.28 78 LEU A CA 1
ATOM 592 C C . LEU A 1 78 ? -15.736 30.172 -15.605 1.00 51.28 78 LEU A C 1
ATOM 594 O O . LEU A 1 78 ? -15.011 29.924 -16.555 1.00 51.28 78 LEU A O 1
ATOM 598 N N . ASN A 1 79 ? -17.065 30.246 -15.754 1.00 48.56 79 ASN A N 1
ATOM 599 C CA . ASN A 1 79 ? -17.644 30.349 -17.104 1.00 48.56 79 ASN A CA 1
ATOM 600 C C . ASN A 1 79 ? -18.992 31.088 -17.196 1.00 48.56 79 ASN A C 1
ATOM 602 O O . ASN A 1 79 ? -19.890 30.644 -17.908 1.00 48.56 79 ASN A O 1
ATOM 606 N N . SER A 1 80 ? -19.144 32.228 -16.504 1.00 48.09 80 SER A N 1
ATOM 607 C CA . SER A 1 80 ? -20.363 33.058 -16.641 1.00 48.09 80 SER A CA 1
ATOM 608 C C . SER A 1 80 ? -20.148 34.577 -16.731 1.00 48.09 80 SER A C 1
ATOM 610 O O . SER A 1 80 ? -21.131 35.311 -16.660 1.00 48.09 80 SER A O 1
ATOM 612 N N . ARG A 1 81 ? -18.917 35.101 -16.876 1.00 47.28 81 ARG A N 1
ATOM 613 C CA . ARG A 1 81 ? -18.683 36.570 -16.936 1.00 47.28 81 ARG A CA 1
ATOM 614 C C . ARG A 1 81 ? -17.855 37.097 -18.113 1.00 47.28 81 ARG A C 1
ATOM 616 O O . ARG A 1 81 ? -17.620 38.297 -18.152 1.00 47.28 81 ARG A O 1
ATOM 623 N N . GLU A 1 82 ? -17.523 36.278 -19.110 1.00 49.59 82 GLU A N 1
ATOM 624 C CA . GLU A 1 82 ? -16.845 36.748 -20.337 1.00 49.59 82 GLU A CA 1
ATOM 625 C C . GLU A 1 82 ? -17.617 36.441 -21.632 1.00 49.59 82 GLU A C 1
ATOM 627 O O . GLU A 1 82 ? -17.041 36.013 -22.625 1.00 49.59 82 GLU A O 1
ATOM 632 N N . LEU A 1 83 ? -18.935 36.675 -21.663 1.00 45.53 83 LEU A N 1
ATOM 633 C CA . LEU A 1 83 ? -19.675 36.623 -22.937 1.00 45.53 83 LEU A CA 1
ATOM 634 C C . LEU A 1 83 ? -20.703 37.740 -23.161 1.00 45.53 83 LEU A C 1
ATOM 636 O O . LEU A 1 83 ? -21.592 37.601 -23.994 1.00 45.53 83 LEU A O 1
ATOM 640 N N . SER A 1 84 ? -20.572 38.876 -22.473 1.00 47.88 84 SER A N 1
ATOM 641 C CA . SER A 1 84 ? -21.445 40.040 -22.706 1.00 47.88 84 SER A CA 1
ATOM 642 C C . SER A 1 84 ? -20.715 41.321 -23.120 1.00 47.88 84 SER A C 1
ATOM 644 O O . SER A 1 84 ? -21.309 42.392 -23.065 1.00 47.88 84 SER A O 1
ATOM 646 N N . VAL A 1 85 ? -19.454 41.246 -23.563 1.00 53.94 85 VAL A N 1
ATOM 647 C CA . VAL A 1 85 ? -18.723 42.419 -24.082 1.00 53.94 85 VAL A CA 1
ATOM 648 C C . VAL A 1 85 ? -18.055 42.088 -25.417 1.00 53.94 85 VAL A C 1
ATOM 650 O O . VAL A 1 85 ? -16.843 41.980 -25.488 1.00 53.94 85 VAL A O 1
ATOM 653 N N . LEU A 1 86 ? -18.873 41.852 -26.444 1.00 40.47 86 LEU A N 1
ATOM 654 C CA . LEU A 1 86 ? -18.562 41.831 -27.888 1.00 40.47 86 LEU A CA 1
ATOM 655 C C . LEU A 1 86 ? -19.918 41.562 -28.576 1.00 40.47 86 LEU A C 1
ATOM 657 O O . LEU A 1 86 ? -20.292 40.413 -28.777 1.00 40.47 86 LEU A O 1
ATOM 661 N N . SER A 1 87 ? -20.834 42.522 -28.712 1.00 33.59 87 SER A N 1
ATOM 662 C CA . SER A 1 87 ? -20.935 43.559 -29.765 1.00 33.59 87 SER A CA 1
ATOM 663 C C . SER A 1 87 ? -22.436 43.676 -30.131 1.00 33.59 87 SER A C 1
ATOM 665 O O . SER A 1 87 ? -23.194 42.775 -29.752 1.00 33.59 87 SER A O 1
ATOM 667 N N . PRO A 1 88 ? -22.905 44.694 -30.882 1.00 48.44 88 PRO A N 1
ATOM 668 C CA . PRO A 1 88 ? -22.180 45.757 -31.592 1.00 48.44 88 PRO A CA 1
ATOM 669 C C . PRO A 1 88 ? -22.032 47.064 -30.812 1.00 48.44 88 PRO A C 1
ATOM 671 O O . PRO A 1 88 ? -22.962 47.433 -30.064 1.00 48.44 88 PRO A O 1
#

pLDDT: mean 77.63, std 17.35, range [33.59, 95.38]

Radius of gyration: 20.67 Å; Cα contacts (8 Å, |Δi|>4): 52; chains: 1; bounding box: 38×60×50 Å

Nearest PDB structures (foldseek):
  7qep-assembly1_C2  TM=3.681E-01  e=3.865E+00  Encephalitozoon cuniculi GB-M1
  7k51-assembly1_G  TM=3.267E-01  e=6.275E+00  Escherichia coli K-12

Sequence (88 aa):
AQIAAVEKILAELDLIGKPTLRVFNKEDRVQDKALLANLCRRFEAVAISALDPATLPPLMERLEAMIGSYGNYGDSTLNSRELSVLSP